Protein AF-A0A8S3K2W3-F1 (afdb_monomer_lite)

pLD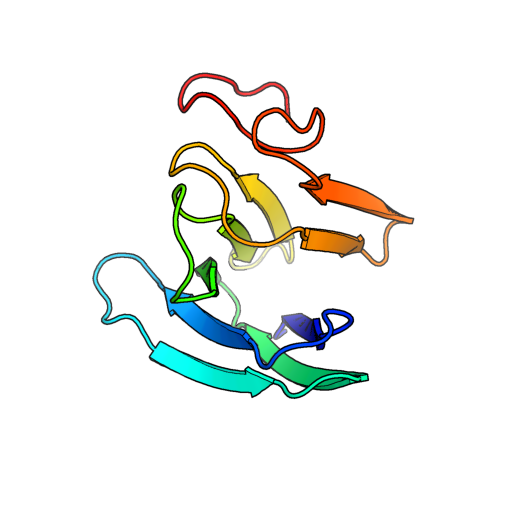DT: mean 91.16, std 8.09, range [66.12, 98.44]

Sequence (116 aa):
MPIDIVFINRLSHTINRVKTRNNRPSRQIANIHHGGSVSCSLPDGWSGNFRHVGGTGGITLFEVSVRANDRNVYYDLSVIDGFNVPMKVRAPDGTRLKALHRRARDAYLFPADNSK

Organism: NCBI:txid392030

Radius of gyration: 13.74 Å; chains: 1; bounding box: 34×31×35 Å

InterPro domains:
  IPR037176 Osmotin/thaumatin-like superfamily [G3DSA:2.60.110.10] (4-116)
  IPR037176 Osmotin/thaumatin-like superfamily [SSF49870] (5-96)

Foldseek 3Di:
DWDKDKDFAQDQAWFQKWWDDPPDDIDGPDGAHHRGMDMDIDDAQDWTWIWTDDAPFFIWIWTWGRHHPPRDIDIAIAQCRTDGDWDWDQDPVRDIATDHHSPGPRYHNDPPDPPD

Structure (mmCIF, N/CA/C/O backbone):
data_AF-A0A8S3K2W3-F1
#
_entry.id   AF-A0A8S3K2W3-F1
#
loop_
_atom_site.group_PDB
_atom_site.id
_atom_site.type_symbol
_atom_site.label_atom_id
_atom_site.label_alt_id
_atom_site.label_comp_id
_atom_site.label_asym_id
_atom_site.label_entity_id
_atom_site.label_seq_id
_atom_site.pdbx_PDB_ins_code
_atom_site.Cartn_x
_atom_site.Cartn_y
_atom_site.Cartn_z
_atom_site.occupancy
_atom_site.B_iso_or_equiv
_atom_site.auth_seq_id
_atom_site.auth_comp_id
_atom_site.auth_asym_id
_atom_site.auth_atom_id
_atom_site.pdbx_PDB_model_num
ATOM 1 N N . MET A 1 1 ? 19.110 6.592 -2.810 1.00 66.62 1 MET A N 1
ATOM 2 C CA . MET A 1 1 ? 18.839 6.947 -1.393 1.00 66.62 1 MET A CA 1
ATOM 3 C C . MET A 1 1 ? 17.565 6.224 -1.009 1.00 66.62 1 MET A C 1
ATOM 5 O O . MET A 1 1 ? 16.642 6.264 -1.817 1.00 66.62 1 MET A O 1
ATOM 9 N N . PRO A 1 2 ? 17.497 5.585 0.171 1.00 83.38 2 PRO A N 1
ATOM 10 C CA . PRO A 1 2 ? 16.316 4.823 0.546 1.00 83.38 2 PRO A CA 1
ATOM 11 C C . PRO A 1 2 ? 15.071 5.714 0.607 1.00 83.38 2 PRO A C 1
ATOM 13 O O . PRO A 1 2 ? 15.151 6.880 0.993 1.00 83.38 2 PRO A O 1
ATOM 16 N N . ILE A 1 3 ? 13.929 5.148 0.222 1.00 89.62 3 ILE A N 1
ATOM 17 C CA . ILE A 1 3 ? 12.618 5.792 0.329 1.00 89.62 3 ILE A CA 1
ATOM 18 C C . ILE A 1 3 ? 11.901 5.225 1.545 1.00 89.62 3 ILE A C 1
ATOM 20 O O . ILE A 1 3 ? 11.781 4.007 1.680 1.00 89.62 3 ILE A O 1
ATOM 24 N N . ASP A 1 4 ? 11.383 6.099 2.400 1.00 93.25 4 ASP A N 1
ATOM 25 C CA . ASP A 1 4 ? 10.614 5.691 3.569 1.00 93.25 4 ASP A CA 1
ATOM 26 C C . ASP A 1 4 ? 9.115 5.717 3.283 1.00 93.25 4 ASP A C 1
ATOM 28 O O . ASP A 1 4 ? 8.553 6.723 2.851 1.00 93.25 4 ASP A O 1
ATOM 32 N N . ILE A 1 5 ? 8.450 4.600 3.579 1.00 95.44 5 ILE A N 1
ATOM 33 C CA . ILE A 1 5 ? 6.991 4.509 3.587 1.00 95.44 5 ILE A CA 1
ATOM 34 C C . ILE A 1 5 ? 6.528 4.377 5.030 1.00 95.44 5 ILE A C 1
ATOM 36 O O . ILE A 1 5 ? 6.941 3.459 5.742 1.00 95.44 5 ILE A O 1
ATOM 40 N N . VAL A 1 6 ? 5.628 5.266 5.446 1.00 97.62 6 VAL A N 1
ATOM 41 C CA . VAL A 1 6 ? 5.024 5.241 6.781 1.00 97.62 6 VAL A CA 1
ATOM 42 C C . VAL A 1 6 ? 3.604 4.696 6.687 1.00 97.62 6 VAL A C 1
ATOM 44 O O . VAL A 1 6 ? 2.716 5.319 6.103 1.00 97.62 6 VAL A O 1
ATOM 47 N N . PHE A 1 7 ? 3.366 3.537 7.296 1.00 98.00 7 PHE A N 1
ATOM 48 C CA . PHE A 1 7 ? 2.031 2.967 7.440 1.00 98.00 7 PHE A CA 1
ATOM 49 C C . PHE A 1 7 ? 1.417 3.444 8.746 1.00 98.00 7 PHE A C 1
ATOM 51 O O . PHE A 1 7 ? 2.006 3.258 9.804 1.00 98.00 7 PHE A O 1
ATOM 58 N N . ILE A 1 8 ? 0.214 4.008 8.678 1.00 98.31 8 ILE A N 1
ATOM 59 C CA . ILE A 1 8 ? -0.539 4.474 9.846 1.00 98.31 8 ILE A CA 1
ATOM 60 C C . ILE A 1 8 ? -1.857 3.711 9.884 1.00 98.31 8 ILE A C 1
ATOM 62 O O . ILE A 1 8 ? -2.621 3.745 8.915 1.00 98.31 8 ILE A O 1
ATOM 66 N N . ASN A 1 9 ? -2.141 3.034 10.994 1.00 97.94 9 ASN A N 1
ATOM 67 C CA . ASN A 1 9 ? -3.407 2.342 11.168 1.00 97.94 9 ASN A CA 1
ATOM 68 C C . ASN A 1 9 ? -4.440 3.258 11.830 1.00 97.94 9 ASN A C 1
ATOM 70 O O . ASN A 1 9 ? -4.288 3.679 12.974 1.00 97.94 9 ASN A O 1
ATOM 74 N N . ARG A 1 10 ? -5.526 3.535 11.108 1.00 97.75 10 ARG A N 1
ATOM 75 C CA . ARG A 1 10 ? -6.687 4.282 11.618 1.00 97.75 10 ARG A CA 1
ATOM 76 C C . ARG A 1 10 ? -7.932 3.415 11.792 1.00 97.75 10 ARG A C 1
ATOM 78 O O . ARG A 1 10 ? -8.982 3.934 12.150 1.00 97.75 10 ARG A O 1
ATOM 85 N N . LEU A 1 11 ? -7.834 2.119 11.514 1.00 95.94 11 LEU A N 1
ATOM 86 C CA . LEU A 1 11 ? -8.920 1.166 11.711 1.00 95.94 11 LEU A CA 1
ATOM 87 C C . LEU A 1 11 ? -9.024 0.808 13.191 1.00 95.94 11 LEU A C 1
ATOM 89 O O . LEU A 1 11 ? -8.036 0.877 13.917 1.00 95.94 11 LEU A O 1
ATOM 93 N N . SER A 1 12 ? -10.217 0.423 13.641 1.00 96.31 12 SER A N 1
ATOM 94 C CA . SER A 1 12 ? -10.491 0.043 15.036 1.00 96.31 12 SER A CA 1
ATOM 95 C C . SER A 1 12 ? -9.836 -1.275 15.469 1.00 96.31 12 SER A C 1
ATOM 97 O O . SER A 1 12 ? -9.886 -1.622 16.644 1.00 96.31 12 SER A O 1
ATOM 99 N N . HIS A 1 13 ? -9.221 -2.012 14.543 1.00 94.25 13 HIS A N 1
ATOM 100 C CA . HIS A 1 13 ? -8.565 -3.295 14.785 1.00 94.25 13 HIS A CA 1
ATOM 101 C C . HIS A 1 13 ? -7.101 -3.270 14.335 1.00 94.25 13 HIS A C 1
ATOM 103 O O . HIS A 1 13 ? -6.684 -2.419 13.547 1.00 94.25 13 HIS A O 1
ATOM 109 N N . THR A 1 14 ? -6.316 -4.224 14.834 1.00 96.50 14 THR A N 1
ATOM 110 C CA . THR A 1 14 ? -4.900 -4.388 14.479 1.00 96.50 14 THR A CA 1
ATOM 111 C C . THR A 1 14 ? -4.738 -4.826 13.024 1.00 96.50 14 THR A C 1
ATOM 113 O O . THR A 1 14 ? -5.390 -5.767 12.578 1.00 96.50 14 THR A O 1
ATOM 116 N N . ILE A 1 15 ? -3.802 -4.202 12.306 1.00 96.44 15 ILE A N 1
ATOM 117 C CA . ILE A 1 15 ? -3.412 -4.598 10.950 1.00 96.44 15 ILE A CA 1
ATOM 118 C C . ILE A 1 15 ? -2.075 -5.329 10.974 1.00 96.44 15 ILE A C 1
ATOM 120 O O . ILE A 1 15 ? -1.046 -4.743 11.302 1.00 96.44 15 ILE A O 1
ATOM 124 N N . ASN A 1 16 ? -2.074 -6.591 10.543 1.00 96.81 16 ASN A N 1
ATOM 125 C CA . ASN A 1 16 ? -0.848 -7.298 10.180 1.00 96.81 16 ASN A CA 1
ATOM 126 C C . ASN A 1 16 ? -0.346 -6.762 8.833 1.00 96.81 16 ASN A C 1
ATOM 128 O O . ASN A 1 16 ? -0.968 -7.034 7.807 1.00 96.81 16 ASN A O 1
ATOM 132 N N . ARG A 1 17 ? 0.727 -5.966 8.839 1.00 97.06 17 ARG A N 1
ATOM 133 C CA . ARG A 1 17 ? 1.333 -5.368 7.646 1.00 97.06 17 ARG A CA 1
ATOM 134 C C . ARG A 1 17 ? 2.422 -6.282 7.103 1.00 97.06 17 ARG A C 1
ATOM 136 O O . ARG A 1 17 ? 3.456 -6.476 7.741 1.00 97.06 17 ARG A O 1
ATOM 143 N N . VAL A 1 18 ? 2.222 -6.769 5.886 1.00 97.19 18 VAL A N 1
ATOM 144 C CA . VAL A 1 18 ? 3.149 -7.658 5.177 1.00 97.19 18 VAL A CA 1
ATOM 145 C C . VAL A 1 18 ? 3.704 -6.953 3.948 1.00 97.19 18 VAL A C 1
ATOM 147 O O . VAL A 1 18 ? 2.948 -6.287 3.244 1.00 97.19 18 VAL A O 1
ATOM 150 N N . LYS A 1 19 ? 5.004 -7.127 3.678 1.00 96.44 19 LYS A N 1
ATOM 151 C CA . LYS A 1 19 ? 5.613 -6.815 2.378 1.00 96.44 19 LYS A CA 1
ATOM 152 C C . LYS A 1 19 ? 5.888 -8.078 1.582 1.00 96.44 19 LYS A C 1
ATOM 154 O O . LYS A 1 19 ? 6.274 -9.104 2.149 1.00 96.44 19 LYS A O 1
ATOM 159 N N . THR A 1 20 ? 5.762 -7.974 0.271 1.00 95.62 20 THR A N 1
ATOM 160 C CA . THR A 1 20 ? 6.083 -9.038 -0.679 1.00 95.62 20 THR A CA 1
ATOM 161 C C . THR A 1 20 ? 6.991 -8.498 -1.782 1.00 95.62 20 THR A C 1
ATOM 163 O O . THR A 1 20 ? 7.055 -7.291 -2.009 1.00 95.62 20 THR A O 1
ATOM 166 N N . ARG A 1 21 ? 7.746 -9.389 -2.428 1.00 93.94 21 ARG A N 1
ATOM 167 C CA . ARG A 1 21 ? 8.585 -9.091 -3.593 1.00 93.94 21 ARG A CA 1
ATOM 168 C C . ARG A 1 21 ? 8.689 -10.347 -4.449 1.00 93.94 21 ARG A C 1
ATOM 170 O O . ARG A 1 21 ? 8.727 -11.448 -3.899 1.00 93.94 21 ARG A O 1
ATOM 177 N N . ASN A 1 22 ? 8.780 -10.179 -5.765 1.00 86.12 22 ASN A N 1
ATOM 178 C CA . ASN A 1 22 ? 8.911 -11.296 -6.700 1.00 86.12 22 ASN A CA 1
AT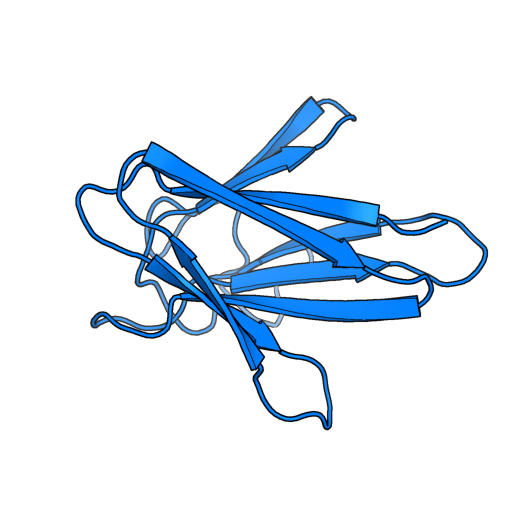OM 179 C C . ASN A 1 22 ? 10.055 -12.229 -6.294 1.00 86.12 22 ASN A C 1
ATOM 181 O O . ASN A 1 22 ? 11.155 -11.778 -5.960 1.00 86.12 22 ASN A O 1
ATOM 185 N N . ASN A 1 23 ? 9.775 -13.533 -6.322 1.00 91.00 23 ASN A N 1
ATOM 186 C CA . ASN A 1 23 ? 10.717 -14.604 -5.987 1.00 91.00 23 ASN A CA 1
ATOM 187 C C . ASN A 1 23 ? 11.317 -14.503 -4.572 1.00 91.00 23 ASN A C 1
ATOM 189 O O . ASN A 1 23 ? 12.421 -14.985 -4.320 1.00 91.00 23 ASN A O 1
ATOM 193 N N . ARG A 1 24 ? 10.617 -13.855 -3.632 1.00 92.94 24 ARG A N 1
ATOM 194 C CA . ARG A 1 24 ? 11.011 -13.774 -2.222 1.00 92.94 24 ARG A CA 1
ATOM 195 C C . ARG A 1 24 ? 9.826 -14.133 -1.322 1.00 92.94 24 ARG A C 1
ATOM 197 O O . ARG A 1 24 ? 8.692 -13.784 -1.649 1.00 92.94 24 ARG A O 1
ATOM 204 N N . PRO A 1 25 ? 10.064 -14.778 -0.167 1.00 92.69 25 PRO A N 1
ATOM 205 C CA . PRO A 1 25 ? 9.009 -15.002 0.812 1.00 92.69 25 PRO A CA 1
ATOM 206 C C . PRO A 1 25 ? 8.355 -13.689 1.254 1.00 92.69 25 PRO A C 1
ATOM 208 O O . PRO A 1 25 ? 9.021 -12.660 1.403 1.00 92.69 25 PRO A O 1
ATOM 211 N N . SER A 1 26 ? 7.047 -13.742 1.507 1.00 94.31 26 SER A N 1
ATOM 212 C CA . SER A 1 26 ? 6.338 -12.651 2.180 1.00 94.31 26 SER A CA 1
ATOM 213 C C . SER A 1 26 ? 6.938 -12.431 3.570 1.00 94.31 26 SER A C 1
ATOM 215 O O . SER A 1 26 ? 7.210 -13.392 4.286 1.00 94.31 26 SER A O 1
ATOM 217 N N . ARG A 1 27 ? 7.118 -11.173 3.976 1.00 95.69 27 ARG A N 1
ATOM 218 C CA . ARG A 1 27 ? 7.637 -10.818 5.302 1.00 95.69 27 ARG A CA 1
ATOM 219 C C . ARG A 1 27 ? 6.655 -9.915 6.031 1.00 95.69 27 ARG A C 1
ATOM 221 O O . ARG A 1 27 ? 6.335 -8.831 5.544 1.00 95.69 27 ARG A O 1
ATOM 228 N N . GLN A 1 28 ? 6.243 -10.322 7.227 1.00 96.50 28 GLN A N 1
ATOM 229 C CA . GLN A 1 28 ? 5.561 -9.429 8.158 1.00 96.50 28 GLN A CA 1
ATOM 230 C C . GLN A 1 28 ? 6.523 -8.329 8.617 1.00 96.50 28 GLN A C 1
ATOM 232 O O . GLN A 1 28 ? 7.652 -8.599 9.029 1.00 96.50 28 GLN A O 1
ATOM 237 N N . ILE A 1 29 ? 6.075 -7.081 8.506 1.00 96.19 29 ILE A N 1
ATOM 238 C CA . ILE A 1 29 ? 6.814 -5.902 8.959 1.00 96.19 29 ILE A CA 1
ATOM 239 C C . ILE A 1 29 ? 6.371 -5.526 10.369 1.00 96.19 29 ILE A C 1
ATOM 241 O O . ILE A 1 29 ? 7.220 -5.263 11.212 1.00 96.19 29 ILE A O 1
ATOM 245 N N . ALA A 1 30 ? 5.060 -5.509 10.630 1.00 96.94 30 ALA A N 1
ATOM 246 C CA . ALA A 1 30 ? 4.521 -5.167 11.942 1.00 96.94 30 ALA A CA 1
ATOM 247 C C . ALA A 1 30 ? 3.075 -5.634 12.117 1.00 96.94 30 ALA A C 1
ATOM 249 O O . ALA A 1 30 ? 2.326 -5.746 11.148 1.00 96.94 30 ALA A O 1
ATOM 250 N N . ASN A 1 31 ? 2.675 -5.807 13.374 1.00 97.75 31 ASN A N 1
ATOM 251 C CA . ASN A 1 31 ? 1.283 -5.672 13.783 1.00 97.75 31 ASN A CA 1
ATOM 252 C C . ASN A 1 31 ? 1.069 -4.217 14.210 1.00 97.75 31 ASN A C 1
ATOM 254 O O . ASN A 1 31 ? 1.678 -3.761 15.171 1.00 97.75 31 ASN A O 1
ATOM 258 N N . ILE A 1 32 ? 0.245 -3.476 13.475 1.00 98.06 32 ILE A N 1
ATOM 259 C CA . ILE A 1 32 ? -0.011 -2.060 13.741 1.00 98.06 32 ILE A CA 1
ATOM 260 C C . ILE A 1 32 ? -1.345 -1.956 14.478 1.00 98.06 32 ILE A C 1
ATOM 262 O O . ILE A 1 32 ? -2.401 -2.170 13.880 1.00 98.06 32 ILE A O 1
ATOM 266 N N . HIS A 1 33 ? -1.312 -1.646 15.771 1.00 98.06 33 HIS A N 1
ATOM 267 C CA . HIS A 1 33 ? -2.515 -1.428 16.582 1.00 98.06 33 HIS A CA 1
ATOM 268 C C . HIS A 1 33 ? -3.278 -0.163 16.153 1.00 98.06 33 HIS A C 1
ATOM 270 O O . HIS A 1 33 ? -2.758 0.648 15.384 1.00 98.06 33 HIS A O 1
ATOM 276 N N . HIS A 1 34 ? -4.516 0.006 16.628 1.00 97.81 34 HIS A N 1
ATOM 277 C CA . HIS A 1 34 ? -5.303 1.216 16.369 1.00 97.81 34 HIS A CA 1
ATOM 278 C C . HIS A 1 34 ? -4.525 2.476 16.783 1.00 97.81 34 HIS A C 1
ATOM 280 O O . HIS A 1 34 ? -4.001 2.545 17.892 1.00 97.81 34 HIS A O 1
ATOM 286 N N . GLY A 1 35 ? -4.427 3.455 15.881 1.00 97.94 35 GLY A N 1
ATOM 287 C CA . GLY A 1 35 ? -3.674 4.694 16.099 1.00 97.94 35 GLY A CA 1
ATOM 288 C C . GLY A 1 35 ? -2.154 4.556 15.945 1.00 97.94 35 GLY A C 1
ATOM 289 O O . GLY A 1 35 ? -1.459 5.568 15.924 1.00 97.94 35 GLY A O 1
ATOM 290 N N . GLY A 1 36 ? -1.633 3.335 15.800 1.00 98.44 36 GLY A N 1
ATOM 291 C CA . GLY A 1 36 ? -0.205 3.071 15.652 1.00 98.44 36 GLY A CA 1
ATOM 292 C C . GLY A 1 36 ? 0.328 3.312 14.238 1.00 98.44 36 GLY A C 1
ATOM 293 O O . GLY A 1 36 ? -0.423 3.452 13.265 1.00 98.44 36 GLY A O 1
ATOM 294 N N . SER A 1 37 ? 1.655 3.297 14.114 1.00 98.38 37 SER A N 1
ATOM 295 C CA . SER A 1 37 ? 2.355 3.396 12.834 1.00 98.38 37 SER A CA 1
ATOM 296 C C . SER A 1 37 ? 3.615 2.530 12.780 1.00 98.38 37 SER A C 1
ATOM 298 O O . SER A 1 37 ? 4.132 2.085 13.802 1.00 98.38 37 SER A O 1
ATOM 300 N N . VAL A 1 38 ? 4.100 2.270 11.566 1.00 98.06 38 VAL A N 1
ATOM 301 C CA . VAL A 1 38 ? 5.417 1.674 11.312 1.00 98.06 38 VAL A CA 1
ATOM 302 C C . VAL A 1 38 ? 6.022 2.286 10.053 1.00 98.06 38 VAL A C 1
ATOM 304 O O . VAL A 1 38 ? 5.319 2.486 9.060 1.00 98.06 38 VAL A O 1
ATOM 307 N N . SER A 1 39 ? 7.326 2.545 10.081 1.00 97.25 39 SER A N 1
ATOM 308 C CA . SER A 1 39 ? 8.092 2.968 8.908 1.00 97.25 39 SER A CA 1
ATOM 309 C C . SER A 1 39 ? 8.807 1.777 8.275 1.00 97.25 39 SER A C 1
ATOM 311 O O . SER A 1 39 ? 9.303 0.889 8.968 1.00 97.25 39 SER A O 1
ATOM 313 N N . CYS A 1 40 ? 8.870 1.753 6.948 1.00 95.50 40 CYS A N 1
ATOM 314 C CA . CYS A 1 40 ? 9.611 0.763 6.183 1.00 95.50 40 CYS A CA 1
ATOM 315 C C . CYS A 1 40 ? 10.463 1.470 5.129 1.00 95.50 40 CYS A C 1
ATOM 317 O O . CYS A 1 40 ? 9.921 2.010 4.166 1.00 95.50 40 CYS A O 1
ATOM 319 N N . SER A 1 41 ? 11.783 1.408 5.293 1.00 94.88 41 SER A N 1
ATOM 320 C CA . SER A 1 41 ? 12.738 1.905 4.303 1.00 94.88 41 SER A CA 1
ATOM 321 C C . SER A 1 41 ? 12.890 0.914 3.151 1.00 94.88 41 SER A C 1
ATOM 323 O O . SER A 1 41 ? 13.091 -0.291 3.356 1.00 94.88 41 SER A O 1
ATOM 325 N N . LEU A 1 42 ? 12.799 1.425 1.929 1.00 92.94 42 LEU A N 1
ATOM 326 C CA . LEU A 1 42 ? 12.993 0.686 0.692 1.00 92.94 42 LEU A CA 1
ATOM 327 C C . LEU A 1 42 ? 14.318 1.087 0.038 1.00 92.94 42 LEU A C 1
ATOM 329 O O . LEU A 1 42 ? 14.544 2.280 -0.160 1.00 92.94 42 LEU A O 1
ATOM 333 N N . PRO A 1 43 ? 15.191 0.127 -0.313 1.00 92.12 43 PRO A N 1
ATOM 334 C CA . PRO A 1 43 ? 16.411 0.435 -1.046 1.00 92.12 43 PRO A CA 1
ATOM 335 C C . PRO A 1 43 ? 16.112 0.790 -2.509 1.00 92.12 43 PRO A C 1
ATOM 337 O O . PRO A 1 43 ? 15.069 0.424 -3.055 1.00 92.12 43 PRO A O 1
ATOM 340 N N . ASP A 1 44 ? 17.071 1.439 -3.164 1.00 91.25 44 ASP A N 1
ATOM 341 C CA . ASP A 1 44 ? 17.059 1.663 -4.611 1.00 91.25 44 ASP A CA 1
ATOM 342 C C . ASP A 1 44 ? 16.895 0.320 -5.357 1.00 91.25 44 ASP A C 1
ATOM 344 O O . ASP A 1 44 ? 17.470 -0.705 -4.974 1.00 91.25 44 ASP A O 1
ATOM 348 N N . GLY A 1 45 ? 16.082 0.302 -6.416 1.00 91.38 45 GLY A N 1
ATOM 349 C CA . GLY A 1 45 ? 15.784 -0.918 -7.176 1.00 91.38 45 GLY A CA 1
ATOM 350 C C . GLY A 1 45 ? 14.821 -1.888 -6.476 1.00 91.38 45 GLY A C 1
ATOM 351 O O . GLY A 1 45 ? 14.690 -3.044 -6.898 1.00 91.38 45 GLY A O 1
ATOM 352 N N . TRP A 1 46 ? 14.166 -1.479 -5.384 1.00 93.06 46 TRP A N 1
ATOM 353 C CA . TRP A 1 46 ? 13.136 -2.292 -4.742 1.00 93.06 46 TRP A CA 1
ATOM 354 C C . TRP A 1 46 ? 11.815 -2.228 -5.509 1.00 93.06 46 TRP A C 1
ATOM 356 O O . TRP A 1 46 ? 11.377 -1.160 -5.910 1.00 93.06 46 TRP A O 1
ATOM 366 N N . SER A 1 47 ? 11.143 -3.368 -5.661 1.00 94.31 47 SER A N 1
ATOM 367 C CA . SER A 1 47 ? 9.804 -3.446 -6.250 1.00 94.31 47 SER A CA 1
ATOM 368 C C . SER A 1 47 ? 9.013 -4.563 -5.576 1.00 94.31 47 SER A C 1
ATOM 370 O O . SER A 1 47 ? 9.589 -5.611 -5.259 1.00 94.31 47 SER A O 1
ATOM 372 N N . GLY A 1 48 ? 7.729 -4.328 -5.321 1.00 96.00 48 GLY A N 1
ATOM 373 C CA . GLY A 1 48 ? 6.839 -5.262 -4.641 1.00 96.00 48 GLY A CA 1
ATOM 374 C C . GLY A 1 48 ? 5.567 -4.587 -4.133 1.00 96.00 48 GLY A C 1
ATOM 375 O O . GLY A 1 48 ? 5.243 -3.473 -4.535 1.00 96.00 48 GLY A O 1
ATOM 376 N N . ASN A 1 49 ? 4.857 -5.246 -3.214 1.00 96.88 49 ASN A N 1
ATOM 377 C CA . ASN A 1 49 ? 3.629 -4.702 -2.635 1.00 96.88 49 ASN A CA 1
ATOM 378 C C . ASN A 1 49 ? 3.549 -4.854 -1.114 1.00 96.88 49 ASN A C 1
ATOM 380 O O . ASN A 1 49 ? 4.274 -5.633 -0.484 1.00 96.88 49 ASN A O 1
ATOM 384 N N . PHE A 1 50 ? 2.630 -4.090 -0.533 1.00 97.50 50 PHE A N 1
ATOM 385 C CA . PHE A 1 50 ? 2.266 -4.119 0.870 1.00 97.50 50 PHE A CA 1
ATOM 386 C C . PHE A 1 50 ? 0.789 -4.439 1.031 1.00 97.50 50 PHE A C 1
ATOM 388 O O . PHE A 1 50 ? -0.065 -3.858 0.365 1.00 97.50 50 PHE A O 1
ATOM 395 N N . ARG A 1 51 ? 0.473 -5.298 2.000 1.00 96.25 51 ARG A N 1
ATOM 396 C CA . ARG A 1 51 ? -0.897 -5.765 2.237 1.00 96.25 51 ARG A CA 1
ATOM 397 C C . ARG A 1 51 ? -1.201 -6.013 3.703 1.00 96.25 51 ARG A C 1
ATOM 399 O O . ARG A 1 51 ? -0.288 -6.105 4.527 1.00 96.25 51 ARG A O 1
ATOM 406 N N . HIS A 1 52 ? -2.491 -6.129 4.002 1.00 95.62 52 HIS A N 1
ATOM 407 C CA . HIS A 1 52 ? -2.963 -6.748 5.232 1.00 95.62 52 HIS A CA 1
ATOM 408 C C . HIS A 1 52 ? -3.240 -8.236 5.000 1.00 95.62 52 HIS A C 1
ATOM 410 O O . HIS A 1 52 ? -3.875 -8.582 4.004 1.00 95.62 52 HIS A O 1
ATOM 416 N N . VAL A 1 53 ? -2.780 -9.100 5.910 1.00 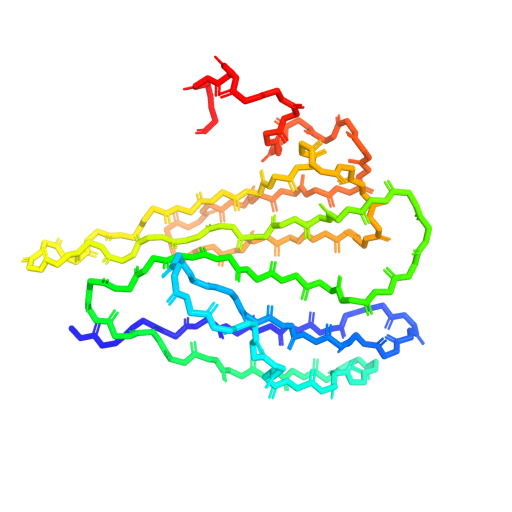87.25 53 VAL A N 1
ATOM 417 C CA . VAL A 1 53 ? -3.178 -10.517 5.942 1.00 87.25 53 VAL A CA 1
ATOM 418 C C . VAL A 1 53 ? -4.321 -10.688 6.936 1.00 87.25 53 VAL A C 1
ATOM 420 O O . VAL A 1 53 ? -4.130 -10.464 8.130 1.00 87.25 53 VAL A O 1
ATOM 423 N N . GLY A 1 54 ? -5.487 -11.083 6.426 1.00 79.50 54 GLY A N 1
ATOM 424 C CA . GLY A 1 54 ? -6.721 -11.237 7.194 1.00 79.50 54 GLY A CA 1
ATOM 425 C C . GLY A 1 54 ? -7.938 -10.652 6.473 1.00 79.50 54 GLY A C 1
ATOM 426 O O . GLY A 1 54 ? -7.807 -9.961 5.458 1.00 79.50 54 GLY A O 1
ATOM 427 N N . GLY A 1 55 ? -9.121 -10.932 7.022 1.00 70.94 55 GLY A N 1
ATOM 428 C CA . GLY A 1 55 ? -10.409 -10.516 6.464 1.00 70.94 55 GLY A CA 1
ATOM 429 C C . GLY A 1 55 ? -10.953 -11.452 5.379 1.00 70.94 55 GLY A C 1
ATOM 430 O O . GLY A 1 55 ? -10.274 -12.362 4.906 1.00 70.94 55 GLY A O 1
ATOM 431 N N . THR A 1 56 ? -12.210 -11.226 5.004 1.00 67.50 56 THR A N 1
ATOM 432 C CA . THR A 1 56 ? -12.891 -11.883 3.880 1.00 67.50 56 THR A CA 1
ATOM 433 C C . THR A 1 56 ? -13.017 -10.892 2.718 1.00 67.50 56 THR A C 1
ATOM 435 O O . THR A 1 56 ? -13.096 -9.686 2.941 1.00 67.50 56 THR A O 1
ATOM 438 N N . GLY A 1 57 ? -13.030 -11.373 1.471 1.00 75.75 57 GLY A N 1
ATOM 439 C CA . GLY A 1 57 ? -13.302 -10.523 0.297 1.00 75.75 57 GLY A CA 1
ATOM 440 C C . GLY A 1 57 ? -12.099 -10.125 -0.566 1.00 75.75 57 GLY A C 1
ATOM 441 O O . GLY A 1 57 ? -12.290 -9.385 -1.533 1.00 75.75 57 GLY A O 1
ATOM 442 N N . GLY A 1 58 ? -10.901 -10.644 -0.275 1.00 89.00 58 GLY A N 1
ATOM 443 C CA . GLY A 1 58 ? -9.701 -10.477 -1.103 1.00 89.00 58 GLY A CA 1
ATOM 444 C C . GLY A 1 58 ? -8.608 -9.646 -0.437 1.00 89.00 58 GLY A C 1
ATOM 445 O O . GLY A 1 58 ? -8.535 -9.603 0.789 1.00 89.00 58 GLY A O 1
ATOM 446 N N . ILE A 1 59 ? -7.737 -9.009 -1.223 1.00 93.75 59 ILE A N 1
ATOM 447 C CA . ILE A 1 59 ? -6.578 -8.267 -0.711 1.00 93.75 59 ILE A CA 1
ATOM 448 C C . ILE A 1 59 ? -6.464 -6.899 -1.386 1.00 93.75 59 ILE A C 1
ATOM 450 O O . ILE A 1 59 ? -6.207 -6.813 -2.580 1.00 93.75 59 ILE A O 1
ATOM 454 N N . THR A 1 60 ? -6.546 -5.831 -0.588 1.00 96.19 60 THR A N 1
ATOM 455 C CA . THR A 1 60 ? -6.146 -4.490 -1.035 1.00 96.19 60 THR A CA 1
ATOM 456 C C . THR A 1 60 ? -4.618 -4.377 -1.007 1.00 96.19 60 THR A C 1
ATOM 458 O O . THR A 1 60 ? -3.999 -4.536 0.054 1.00 96.19 60 THR A O 1
ATOM 461 N N . LEU A 1 61 ? -4.010 -4.064 -2.149 1.00 96.44 61 LEU A N 1
ATOM 462 C CA . LEU A 1 61 ? -2.567 -3.911 -2.321 1.00 96.44 61 LEU A CA 1
ATOM 463 C C . LEU A 1 61 ? -2.176 -2.433 -2.414 1.00 96.44 61 LEU A C 1
ATOM 465 O O . LEU A 1 61 ? -2.882 -1.621 -3.008 1.00 96.44 61 LEU A O 1
ATOM 469 N N . PHE A 1 62 ? -1.031 -2.100 -1.824 1.00 97.12 62 PHE A N 1
ATOM 470 C CA . PHE A 1 62 ? -0.247 -0.927 -2.199 1.00 97.12 62 PHE A CA 1
ATOM 471 C C . PHE A 1 62 ? 1.006 -1.412 -2.904 1.00 97.12 62 PHE A C 1
ATOM 473 O O . PHE A 1 62 ? 1.850 -2.053 -2.271 1.00 97.12 62 PHE A O 1
ATOM 480 N N . GLU A 1 63 ? 1.097 -1.151 -4.198 1.00 95.50 63 GLU A N 1
ATOM 481 C CA . GLU A 1 63 ? 2.202 -1.588 -5.042 1.00 95.50 63 GLU A CA 1
ATOM 482 C C . GLU A 1 63 ? 3.179 -0.428 -5.203 1.00 95.50 63 GLU A C 1
ATOM 484 O O . GLU A 1 63 ? 2.778 0.733 -5.287 1.00 95.50 63 GLU A O 1
ATOM 489 N N . VAL A 1 64 ? 4.478 -0.718 -5.148 1.00 94.94 64 VAL A N 1
ATOM 490 C CA . VAL A 1 64 ? 5.507 0.314 -5.285 1.00 94.94 64 VAL A CA 1
ATOM 491 C C . VAL A 1 64 ? 6.765 -0.236 -5.937 1.00 94.94 64 VAL A C 1
ATOM 493 O O . VAL A 1 64 ? 7.223 -1.346 -5.655 1.00 94.94 64 VAL A O 1
ATOM 496 N N . SER A 1 65 ? 7.344 0.583 -6.806 1.00 94.25 65 SER A N 1
ATOM 497 C CA . SER A 1 65 ? 8.582 0.327 -7.523 1.00 94.25 65 SER A CA 1
ATOM 498 C C . SER A 1 65 ? 9.493 1.544 -7.412 1.00 94.25 65 SER A C 1
ATOM 500 O O . SER A 1 65 ? 9.191 2.619 -7.926 1.00 94.25 65 SER A O 1
ATOM 502 N N . VAL A 1 66 ? 10.616 1.375 -6.719 1.00 92.69 66 VAL A N 1
ATOM 503 C CA . VAL A 1 66 ? 11.702 2.350 -6.623 1.00 92.69 66 VAL A CA 1
ATOM 504 C C . VAL A 1 66 ? 12.689 2.025 -7.735 1.00 92.69 66 VAL A C 1
ATOM 506 O O . VAL A 1 66 ? 13.440 1.049 -7.644 1.00 92.69 66 VAL A O 1
ATOM 509 N N . ARG A 1 67 ? 12.688 2.814 -8.810 1.00 89.62 67 ARG A N 1
ATOM 510 C CA . ARG A 1 67 ? 13.583 2.572 -9.941 1.00 89.62 67 ARG A CA 1
ATOM 511 C C . ARG A 1 67 ? 15.030 2.879 -9.542 1.00 89.62 67 ARG A C 1
ATOM 513 O O . ARG A 1 67 ? 15.328 3.792 -8.772 1.00 89.62 67 ARG A O 1
ATOM 520 N N . ALA A 1 68 ? 15.943 2.033 -10.013 1.00 83.31 68 ALA A N 1
ATOM 521 C CA . ALA A 1 68 ? 17.364 2.210 -9.759 1.00 83.31 68 ALA A CA 1
ATOM 522 C C . ALA A 1 68 ? 17.887 3.436 -10.522 1.00 83.31 68 ALA A C 1
ATOM 524 O O . ALA A 1 68 ? 17.525 3.653 -11.678 1.00 83.31 68 ALA A O 1
ATOM 525 N N . ASN A 1 69 ? 18.789 4.188 -9.891 1.00 77.62 69 ASN A N 1
ATOM 526 C CA . ASN A 1 69 ? 19.597 5.259 -10.491 1.00 77.62 69 ASN A CA 1
ATOM 527 C C . ASN A 1 69 ? 18.865 6.535 -10.943 1.00 77.62 69 ASN A C 1
ATOM 529 O O . ASN A 1 69 ? 19.539 7.534 -11.171 1.00 77.62 69 ASN A O 1
ATOM 533 N N . ASP A 1 70 ? 17.534 6.558 -11.034 1.00 68.69 70 ASP A N 1
ATOM 534 C CA . ASP A 1 70 ? 16.779 7.734 -11.499 1.00 68.69 70 ASP A CA 1
ATOM 535 C C . ASP A 1 70 ? 15.854 8.354 -10.436 1.00 68.69 70 ASP A C 1
ATOM 537 O O . ASP A 1 70 ? 15.169 9.333 -10.715 1.00 68.69 70 ASP A O 1
ATOM 541 N N . ARG A 1 71 ? 15.860 7.803 -9.211 1.00 70.44 71 ARG A N 1
ATOM 542 C CA . ARG A 1 71 ? 15.066 8.251 -8.049 1.00 70.44 71 ARG A CA 1
ATOM 543 C C . ARG A 1 71 ? 13.549 8.282 -8.282 1.00 70.44 71 ARG A C 1
ATOM 545 O O . ARG A 1 71 ? 12.833 8.830 -7.445 1.00 70.44 71 ARG A O 1
ATOM 552 N N . ASN A 1 72 ? 13.050 7.688 -9.363 1.00 86.94 72 ASN A N 1
ATOM 553 C CA . ASN A 1 72 ? 11.619 7.647 -9.620 1.00 86.94 72 ASN A CA 1
ATOM 554 C C . ASN A 1 72 ? 10.960 6.567 -8.762 1.00 86.94 72 ASN A C 1
ATOM 556 O O . ASN A 1 72 ? 11.430 5.427 -8.683 1.00 86.94 72 ASN A O 1
ATOM 560 N N . VAL A 1 73 ? 9.849 6.936 -8.127 1.00 90.38 73 VAL A N 1
ATOM 561 C CA . VAL A 1 73 ? 9.012 6.025 -7.347 1.00 90.38 73 VAL A CA 1
ATOM 562 C C . VAL A 1 73 ? 7.664 5.933 -8.040 1.00 90.38 73 VAL A C 1
ATOM 564 O O . VAL A 1 73 ? 6.932 6.916 -8.108 1.00 90.38 73 VAL A O 1
ATOM 567 N N . TYR A 1 74 ? 7.346 4.749 -8.542 1.00 91.88 74 TYR A N 1
ATOM 568 C CA . TYR A 1 74 ? 6.041 4.428 -9.109 1.00 91.88 74 TYR A CA 1
ATOM 569 C C . TYR A 1 74 ? 5.236 3.701 -8.051 1.00 91.88 74 TYR A C 1
ATOM 571 O O . TYR A 1 74 ? 5.785 2.848 -7.351 1.00 91.88 74 TYR A O 1
ATOM 579 N N . TYR A 1 75 ? 3.967 4.049 -7.903 1.00 94.12 75 TYR A N 1
ATOM 580 C CA . TYR A 1 75 ? 3.114 3.437 -6.902 1.00 94.12 75 TYR A CA 1
ATOM 581 C C . TYR A 1 75 ? 1.648 3.526 -7.293 1.00 94.12 75 TYR A C 1
ATOM 583 O O . TYR A 1 75 ? 1.221 4.490 -7.925 1.00 94.12 75 TYR A O 1
ATOM 591 N N . ASP A 1 76 ? 0.877 2.555 -6.832 1.00 94.94 76 ASP A N 1
ATOM 592 C CA . ASP A 1 76 ? -0.555 2.480 -7.069 1.00 94.94 76 ASP A CA 1
ATOM 593 C C . ASP A 1 76 ? -1.263 1.753 -5.918 1.00 94.94 76 ASP A C 1
ATOM 595 O O . ASP A 1 76 ? -0.653 1.205 -4.990 1.00 94.94 76 ASP A O 1
ATOM 599 N N . LEU A 1 77 ? -2.591 1.821 -5.944 1.00 96.44 77 LEU A N 1
ATOM 600 C CA . LEU A 1 77 ? -3.438 0.941 -5.157 1.00 96.44 77 LEU A CA 1
ATOM 601 C C . LEU A 1 77 ? -4.069 -0.071 -6.103 1.00 96.44 77 LEU A C 1
ATOM 603 O O . LEU A 1 77 ? -4.562 0.301 -7.163 1.00 96.44 77 LEU A O 1
ATOM 607 N N . SER A 1 78 ? -4.156 -1.323 -5.674 1.00 94.88 78 SER A N 1
ATOM 608 C CA . SER A 1 78 ? -4.780 -2.383 -6.459 1.00 94.88 78 SER A CA 1
ATOM 609 C C . SER A 1 78 ? -5.778 -3.164 -5.611 1.00 94.88 78 SER A C 1
ATOM 611 O O . SER A 1 78 ? -5.566 -3.433 -4.425 1.00 94.88 78 SER A O 1
ATOM 613 N N . VAL A 1 79 ? -6.919 -3.467 -6.222 1.00 95.00 79 VAL A N 1
ATOM 614 C CA . VAL A 1 79 ? -8.000 -4.308 -5.688 1.00 95.00 79 VAL A CA 1
ATOM 615 C C . VAL A 1 79 ? -8.351 -5.431 -6.668 1.00 95.00 79 VAL A C 1
ATOM 617 O O . VAL A 1 79 ? -9.438 -6.007 -6.595 1.00 95.00 79 VAL A O 1
ATOM 620 N N . ILE A 1 80 ? -7.434 -5.740 -7.595 1.00 92.81 80 ILE A N 1
ATOM 621 C CA . ILE A 1 80 ? -7.547 -6.860 -8.542 1.00 92.81 80 ILE A CA 1
ATOM 622 C C . ILE A 1 80 ? -7.758 -8.173 -7.775 1.00 92.81 80 ILE A C 1
ATOM 624 O O . ILE A 1 80 ? -8.656 -8.945 -8.102 1.00 92.81 80 ILE A O 1
ATOM 628 N N . ASP A 1 81 ? -7.009 -8.365 -6.685 1.00 91.31 81 ASP A N 1
ATOM 629 C CA . ASP A 1 81 ? -7.118 -9.522 -5.786 1.00 91.31 81 ASP A CA 1
ATOM 630 C C . ASP A 1 81 ? -8.299 -9.409 -4.800 1.00 91.31 81 ASP A C 1
ATOM 632 O O . ASP A 1 81 ? -8.393 -10.154 -3.822 1.00 91.31 81 ASP A O 1
ATOM 636 N N . GLY A 1 82 ? -9.205 -8.456 -5.023 1.00 92.88 82 GLY A N 1
ATOM 637 C CA . GLY A 1 82 ? -10.328 -8.117 -4.159 1.00 92.88 82 GLY A CA 1
ATOM 638 C C . GLY A 1 82 ? -9.995 -7.045 -3.119 1.00 92.88 82 GLY A C 1
ATOM 639 O O . GLY A 1 82 ? -9.104 -6.223 -3.295 1.00 92.88 82 GLY A O 1
ATOM 640 N N . PHE A 1 83 ? -10.777 -6.986 -2.042 1.00 94.81 83 PHE A N 1
ATOM 641 C CA . PHE A 1 83 ? -10.721 -5.895 -1.069 1.00 94.81 83 PHE A CA 1
ATOM 642 C C . PHE A 1 83 ? -10.980 -6.411 0.344 1.00 94.81 83 PHE A C 1
ATOM 644 O O . PHE A 1 83 ? -12.02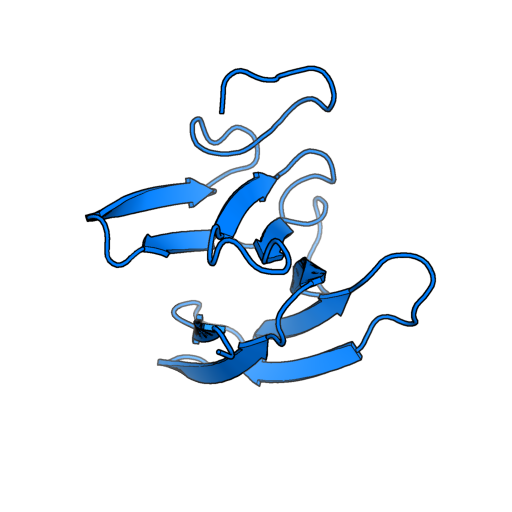3 -7.012 0.593 1.00 94.81 83 PHE A O 1
ATOM 651 N N . ASN A 1 84 ? -10.070 -6.112 1.273 1.00 95.00 84 ASN A N 1
ATOM 652 C CA . ASN A 1 84 ? -10.235 -6.429 2.698 1.00 95.00 84 ASN A CA 1
ATOM 653 C C . ASN A 1 84 ? -10.184 -5.196 3.600 1.00 95.00 84 ASN A C 1
ATOM 655 O O . ASN A 1 84 ? -10.997 -5.068 4.511 1.00 95.00 84 ASN A O 1
ATOM 659 N N . VAL A 1 85 ? -9.247 -4.278 3.359 1.00 95.25 85 VAL A N 1
ATOM 660 C CA . VAL A 1 85 ? -9.092 -3.066 4.170 1.00 95.25 85 VAL A CA 1
ATOM 661 C C . VAL A 1 85 ? -9.023 -1.823 3.294 1.00 95.25 85 VAL A C 1
ATOM 663 O O . VAL A 1 85 ? -8.392 -1.853 2.232 1.00 95.25 85 VAL A O 1
ATOM 666 N N . PRO A 1 86 ? -9.629 -0.702 3.721 1.00 96.12 86 PRO A N 1
ATOM 667 C CA . PRO A 1 86 ? -9.492 0.547 3.002 1.00 96.12 86 PRO A CA 1
ATOM 668 C C . PRO A 1 86 ? -8.076 1.106 3.165 1.00 96.12 86 PRO A C 1
ATOM 670 O O . PRO A 1 86 ? -7.500 1.081 4.255 1.00 96.12 86 PRO A O 1
ATOM 673 N N . MET A 1 87 ? -7.532 1.675 2.092 1.00 97.06 87 MET A N 1
ATOM 674 C CA . MET A 1 87 ? -6.209 2.292 2.090 1.00 97.06 87 MET A CA 1
ATOM 675 C C . MET A 1 87 ? -6.241 3.679 1.453 1.00 97.06 87 MET A C 1
ATOM 677 O O . MET A 1 87 ? -7.033 3.964 0.554 1.00 97.06 87 MET A O 1
ATOM 681 N N . LYS A 1 88 ? -5.379 4.566 1.952 1.00 97.69 88 LYS A N 1
ATOM 682 C CA . LYS A 1 88 ? -5.126 5.883 1.370 1.00 97.69 88 LYS A CA 1
ATOM 683 C C . LYS A 1 88 ? -3.623 6.078 1.246 1.00 97.69 88 LYS A C 1
ATOM 685 O O . LYS A 1 88 ? -2.909 5.797 2.206 1.00 97.69 88 LYS A O 1
ATOM 690 N N . VAL A 1 89 ? -3.180 6.617 0.118 1.00 96.94 89 VAL A N 1
ATOM 691 C CA . VAL A 1 89 ? -1.790 7.034 -0.108 1.00 96.94 89 VAL A CA 1
ATOM 692 C C . VAL A 1 89 ? -1.740 8.555 -0.114 1.00 96.94 89 VAL A C 1
ATOM 694 O O . VAL A 1 89 ? -2.659 9.215 -0.604 1.00 96.94 89 VAL A O 1
ATOM 697 N N . ARG A 1 90 ? -0.687 9.116 0.478 1.00 96.75 90 ARG A N 1
ATOM 698 C CA . ARG A 1 90 ? -0.343 10.535 0.385 1.00 96.75 90 ARG A CA 1
ATOM 699 C C . ARG A 1 90 ? 1.125 10.617 0.016 1.00 96.75 90 ARG A C 1
ATOM 701 O O . ARG A 1 90 ? 1.952 10.172 0.808 1.00 96.75 90 ARG A O 1
ATOM 708 N N . ALA A 1 91 ? 1.416 11.166 -1.151 1.00 93.25 91 ALA A N 1
ATOM 709 C CA . ALA A 1 91 ? 2.782 11.374 -1.597 1.00 93.25 91 ALA A CA 1
ATOM 710 C C . ALA A 1 91 ? 3.213 12.843 -1.406 1.00 93.25 91 ALA A C 1
ATOM 712 O O . ALA A 1 91 ? 2.353 13.728 -1.307 1.00 93.25 91 ALA A O 1
ATOM 713 N N . PRO A 1 92 ? 4.530 13.115 -1.310 1.00 90.81 92 PRO A N 1
ATOM 714 C CA . PRO A 1 92 ? 5.054 14.470 -1.115 1.00 90.81 92 PRO A CA 1
ATOM 715 C C . PRO A 1 92 ? 4.702 15.454 -2.238 1.00 90.81 92 PRO A C 1
ATOM 717 O O . PRO A 1 92 ? 4.612 16.651 -1.990 1.00 90.81 92 PRO A O 1
ATOM 720 N N . ASP A 1 93 ? 4.461 14.951 -3.448 1.00 89.31 93 ASP A N 1
ATOM 721 C CA . ASP A 1 93 ? 4.037 15.716 -4.630 1.00 89.31 93 ASP A CA 1
ATOM 722 C C . ASP A 1 93 ? 2.564 16.181 -4.573 1.00 89.31 93 ASP A C 1
ATOM 724 O O . ASP A 1 93 ? 2.079 16.850 -5.482 1.00 89.31 93 ASP A O 1
ATOM 728 N N . GLY A 1 94 ? 1.839 15.838 -3.503 1.00 92.62 94 GLY A N 1
ATOM 729 C CA . GLY A 1 94 ? 0.429 16.167 -3.320 1.00 92.62 94 GLY A CA 1
ATOM 730 C C . GLY A 1 94 ? -0.541 15.097 -3.824 1.00 92.62 94 GLY A C 1
ATOM 731 O O . GLY A 1 94 ? -1.741 15.208 -3.542 1.00 92.62 94 GLY A O 1
ATOM 732 N N . THR A 1 95 ? -0.054 14.040 -4.481 1.00 92.56 95 THR A N 1
ATOM 733 C CA . THR A 1 95 ? -0.872 12.930 -4.977 1.00 92.56 95 THR A CA 1
ATOM 734 C C . THR A 1 95 ? -1.582 12.210 -3.831 1.00 92.56 95 THR A C 1
ATOM 736 O O . THR A 1 95 ? -1.038 11.985 -2.740 1.00 92.56 95 THR A O 1
ATOM 739 N N . ARG A 1 96 ? -2.853 11.860 -4.068 1.00 95.38 96 ARG A N 1
ATOM 740 C CA . ARG A 1 96 ? -3.730 11.201 -3.093 1.00 95.38 96 ARG A CA 1
ATOM 741 C C . ARG A 1 96 ? -4.523 10.084 -3.754 1.00 95.38 96 ARG A C 1
ATOM 743 O O . ARG A 1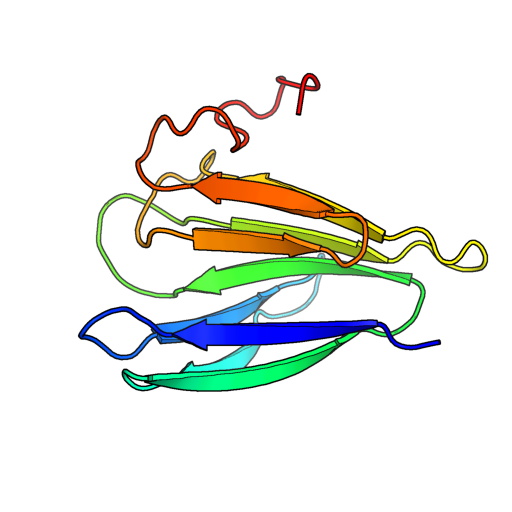 96 ? -5.502 10.367 -4.433 1.00 95.38 96 ARG A O 1
ATOM 750 N N . LEU A 1 97 ? -4.163 8.838 -3.461 1.00 95.06 97 LEU A N 1
ATOM 751 C CA . LEU A 1 97 ? -4.919 7.661 -3.900 1.00 95.06 97 LEU A CA 1
ATOM 752 C C . LEU A 1 97 ? -5.826 7.159 -2.780 1.00 95.06 97 LEU A C 1
ATOM 754 O O . LEU A 1 97 ? -5.477 7.244 -1.594 1.00 95.06 97 LEU A O 1
ATOM 758 N N . LYS A 1 98 ? -6.995 6.625 -3.140 1.00 96.44 98 LYS A N 1
ATOM 759 C CA . LYS A 1 98 ? -7.949 6.055 -2.186 1.00 96.44 98 LYS A CA 1
ATOM 760 C C . LYS A 1 98 ? -8.555 4.756 -2.714 1.00 96.44 98 LYS A C 1
ATOM 762 O O . LYS A 1 98 ? -9.327 4.762 -3.665 1.00 96.44 98 LYS A O 1
ATOM 767 N N . ALA A 1 99 ? -8.335 3.668 -1.986 1.00 95.62 99 ALA A N 1
ATOM 768 C CA . ALA A 1 99 ? -9.067 2.418 -2.138 1.00 95.62 99 ALA A CA 1
ATOM 769 C C . ALA A 1 99 ? -10.001 2.258 -0.935 1.00 95.62 99 ALA A C 1
ATOM 771 O O . ALA A 1 99 ? -9.579 1.763 0.105 1.00 95.62 99 ALA A O 1
ATOM 772 N N . LEU A 1 100 ? -11.243 2.749 -1.018 1.00 95.31 100 LEU A N 1
ATOM 773 C CA . LEU A 1 100 ? -12.197 2.703 0.111 1.00 95.31 100 LEU A CA 1
ATOM 774 C C . LEU A 1 100 ? -13.227 1.574 0.007 1.00 95.31 100 LEU A C 1
ATOM 776 O O . LEU A 1 100 ? -13.923 1.296 0.977 1.00 95.31 100 LEU A O 1
ATOM 780 N N . HIS A 1 101 ? -13.330 0.947 -1.161 1.00 91.62 101 HIS A N 1
ATOM 781 C CA . HIS A 1 101 ? -14.229 -0.163 -1.454 1.00 91.62 101 HIS A CA 1
ATOM 782 C C . HIS A 1 101 ? -13.692 -0.950 -2.660 1.00 91.62 101 HIS A C 1
ATOM 784 O O . HIS A 1 101 ? -12.831 -0.464 -3.390 1.00 91.62 101 HIS A O 1
ATOM 790 N N . ARG A 1 102 ? -14.261 -2.133 -2.927 1.00 87.94 102 ARG A N 1
ATOM 791 C CA . ARG A 1 102 ? -13.848 -3.058 -4.007 1.00 87.94 102 ARG A CA 1
ATOM 792 C C . ARG A 1 102 ? -13.829 -2.465 -5.424 1.00 87.94 102 ARG A C 1
ATOM 794 O O . ARG A 1 102 ? -13.231 -3.038 -6.313 1.00 87.94 102 ARG A O 1
ATOM 801 N N . ARG A 1 103 ? -14.517 -1.351 -5.666 1.00 88.12 103 ARG A N 1
ATOM 802 C CA . ARG A 1 103 ? -14.592 -0.682 -6.983 1.00 88.12 103 ARG A CA 1
ATOM 803 C C . ARG A 1 103 ? -14.095 0.760 -6.906 1.00 88.12 103 ARG A C 1
ATOM 805 O O . ARG A 1 103 ? -14.703 1.659 -7.479 1.00 88.12 103 ARG A O 1
ATOM 812 N N . ALA A 1 104 ? -13.086 1.002 -6.074 1.00 88.25 104 ALA A N 1
ATOM 813 C CA . ALA A 1 104 ? -12.553 2.339 -5.876 1.00 88.25 104 ALA A CA 1
ATOM 814 C C . ALA A 1 104 ? -11.916 2.865 -7.169 1.00 88.25 104 ALA A C 1
ATOM 816 O O . ALA A 1 104 ? -11.129 2.174 -7.801 1.00 88.25 104 ALA A O 1
ATOM 817 N N . ARG A 1 105 ? -12.257 4.101 -7.546 1.00 87.31 105 ARG A N 1
ATOM 818 C CA . ARG A 1 105 ? -11.830 4.723 -8.812 1.00 87.31 105 ARG A CA 1
ATOM 819 C C . ARG A 1 105 ? -10.316 4.934 -8.917 1.00 87.31 105 ARG A C 1
ATOM 821 O O . ARG A 1 105 ? -9.802 4.976 -10.034 1.00 87.31 105 ARG A O 1
ATOM 828 N N . ASP A 1 106 ? -9.643 5.097 -7.782 1.00 88.06 106 ASP A N 1
ATOM 829 C CA . ASP A 1 106 ? -8.200 5.363 -7.709 1.00 88.06 106 ASP A CA 1
ATOM 830 C C . ASP A 1 106 ? -7.377 4.073 -7.573 1.00 88.06 106 ASP A C 1
ATOM 832 O O . ASP A 1 106 ? -6.180 4.148 -7.314 1.00 88.06 106 ASP A O 1
ATOM 836 N N . ALA A 1 107 ? -8.017 2.901 -7.662 1.00 88.06 107 ALA A N 1
ATOM 837 C CA . ALA A 1 107 ? -7.347 1.616 -7.562 1.00 88.06 107 ALA A CA 1
ATOM 838 C C . ALA A 1 107 ? -7.527 0.802 -8.842 1.00 88.06 107 ALA A C 1
ATOM 840 O O . ALA A 1 107 ? -8.612 0.795 -9.432 1.00 88.06 107 ALA A O 1
ATOM 841 N N . TYR A 1 108 ? -6.484 0.074 -9.229 1.00 86.44 108 TYR A N 1
ATOM 842 C CA . TYR A 1 108 ? -6.564 -0.911 -10.293 1.00 86.44 108 TYR A CA 1
ATOM 843 C C . TYR A 1 108 ? -7.580 -1.993 -9.929 1.00 86.44 108 TYR A C 1
ATOM 845 O O . TYR A 1 108 ? -7.486 -2.638 -8.883 1.00 86.44 108 TYR A O 1
ATOM 853 N N . LEU A 1 109 ? -8.579 -2.165 -10.795 1.00 82.69 109 LEU A N 1
ATOM 854 C CA . LEU A 1 109 ? -9.609 -3.200 -10.667 1.00 82.69 109 LEU A CA 1
ATOM 855 C C . LEU A 1 109 ? -9.390 -4.351 -11.654 1.00 82.69 109 LEU A C 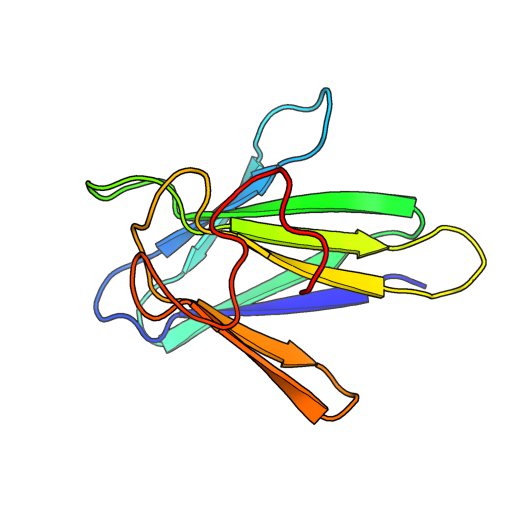1
ATOM 857 O O . LEU A 1 109 ? -9.796 -5.478 -11.381 1.00 82.69 109 LEU A O 1
ATOM 861 N N . PHE A 1 110 ? -8.755 -4.067 -12.792 1.00 79.44 110 PHE A N 1
ATOM 862 C CA . PHE A 1 110 ? -8.497 -5.032 -13.853 1.00 79.44 110 PHE A CA 1
ATOM 863 C C . PHE A 1 110 ? -7.008 -5.014 -14.219 1.00 79.44 110 PHE A C 1
ATOM 865 O O . PHE A 1 110 ? -6.470 -3.924 -14.394 1.00 79.44 110 PHE A O 1
ATOM 872 N N . PRO A 1 111 ? -6.358 -6.177 -14.414 1.00 72.94 111 PRO A N 1
ATOM 873 C CA . PRO A 1 111 ? -4.935 -6.245 -14.773 1.00 72.94 111 PRO A CA 1
ATOM 874 C C . PRO A 1 111 ? -4.552 -5.558 -16.091 1.00 72.94 111 PRO A C 1
ATOM 876 O O . PRO A 1 111 ? -3.382 -5.282 -16.313 1.00 72.94 111 PRO A O 1
ATOM 879 N N . ALA A 1 112 ? -5.520 -5.349 -16.988 1.00 75.75 112 ALA A N 1
ATOM 880 C CA . ALA A 1 112 ? -5.306 -4.737 -18.300 1.00 75.75 112 ALA A CA 1
ATOM 881 C C . ALA A 1 112 ? -5.643 -3.236 -18.336 1.00 75.75 112 ALA A C 1
ATOM 883 O O . ALA A 1 112 ? -5.504 -2.602 -19.381 1.00 75.75 112 ALA A O 1
ATOM 884 N N . ASP A 1 113 ? -6.133 -2.672 -17.229 1.00 74.50 113 ASP A N 1
ATOM 885 C CA . ASP A 1 113 ? -6.300 -1.228 -17.120 1.00 74.50 113 ASP A CA 1
ATOM 886 C C . ASP A 1 113 ? -4.908 -0.614 -16.936 1.00 74.50 113 ASP A C 1
ATOM 888 O O . ASP A 1 113 ? -4.196 -1.019 -16.030 1.00 74.50 113 ASP A O 1
ATOM 892 N N . ASN A 1 114 ? -4.523 0.329 -17.798 1.00 70.12 114 ASN A N 1
ATOM 893 C CA . ASN A 1 114 ? -3.274 1.101 -17.697 1.00 70.12 114 ASN A CA 1
ATOM 894 C C . ASN A 1 114 ? -3.566 2.600 -17.485 1.00 70.12 114 ASN A C 1
ATOM 896 O O . ASN A 1 114 ? -2.722 3.451 -17.757 1.00 70.12 114 ASN A O 1
ATOM 900 N N . SER A 1 115 ? -4.796 2.952 -17.096 1.00 73.38 115 SER A N 1
ATOM 901 C CA . SER A 1 115 ? -5.249 4.343 -16.976 1.00 73.38 115 SER A CA 1
ATOM 902 C C . SER A 1 115 ? -4.990 4.979 -15.605 1.00 73.38 115 SER A C 1
ATOM 904 O O . SER A 1 115 ? -5.457 6.101 -15.378 1.00 73.38 115 SER A O 1
ATOM 906 N N . LYS A 1 116 ? -4.318 4.277 -14.680 1.00 66.12 116 LYS A N 1
ATOM 907 C CA . LYS A 1 116 ? -4.121 4.712 -13.286 1.00 66.12 116 LYS A CA 1
ATOM 908 C C . LYS A 1 116 ? -2.668 4.963 -12.923 1.00 66.12 116 LYS A C 1
ATOM 910 O O . LYS A 1 116 ? -1.788 4.218 -13.400 1.00 66.12 116 LYS A O 1
#

Secondary structure (DSSP, 8-state):
-PEEEEEE--SSS-EEEEEEETTEEEEEEEEE-TT-EEEEEE-TT-EEEEEE---SSB--EEEEEE-TTT--EEEEEE-TTB-SS-EEEE-TTS-EEEE-STT-TTEE-STT----